Protein AF-A0A2D8BZE7-F1 (afdb_monomer_lite)

Structure (mmCIF, N/CA/C/O backbone):
data_AF-A0A2D8BZE7-F1
#
_entry.id   AF-A0A2D8BZE7-F1
#
loop_
_atom_site.group_PDB
_atom_site.id
_atom_site.type_symbol
_atom_site.label_atom_id
_atom_site.label_alt_id
_atom_site.label_comp_id
_atom_site.label_asym_id
_atom_site.label_entity_id
_atom_site.label_seq_id
_atom_site.pdbx_PDB_ins_code
_atom_site.Cartn_x
_atom_site.Cartn_y
_atom_site.Cartn_z
_atom_site.occupancy
_atom_site.B_iso_or_equiv
_atom_site.auth_seq_id
_atom_site.auth_comp_id
_atom_site.auth_asym_id
_atom_site.auth_atom_id
_atom_site.pdbx_PDB_model_num
ATOM 1 N N . MET A 1 1 ? 3.028 -11.209 28.220 1.00 40.53 1 MET A N 1
ATOM 2 C CA . MET A 1 1 ? 2.449 -10.708 26.955 1.00 40.53 1 MET A CA 1
ATOM 3 C C . MET A 1 1 ? 3.256 -9.480 26.596 1.00 40.53 1 MET A C 1
ATOM 5 O O . MET A 1 1 ? 2.872 -8.373 26.953 1.00 40.53 1 MET A O 1
ATOM 9 N N . ASP A 1 2 ? 4.436 -9.690 26.019 1.00 39.00 2 ASP A N 1
ATOM 10 C CA . ASP A 1 2 ? 5.340 -8.590 25.703 1.00 39.00 2 ASP A CA 1
ATOM 11 C C . ASP A 1 2 ? 4.783 -7.851 24.493 1.00 39.00 2 ASP A C 1
ATOM 13 O O . ASP A 1 2 ? 4.819 -8.329 23.360 1.00 39.00 2 ASP A O 1
ATOM 17 N N . ASN A 1 3 ? 4.179 -6.698 24.765 1.00 48.19 3 AS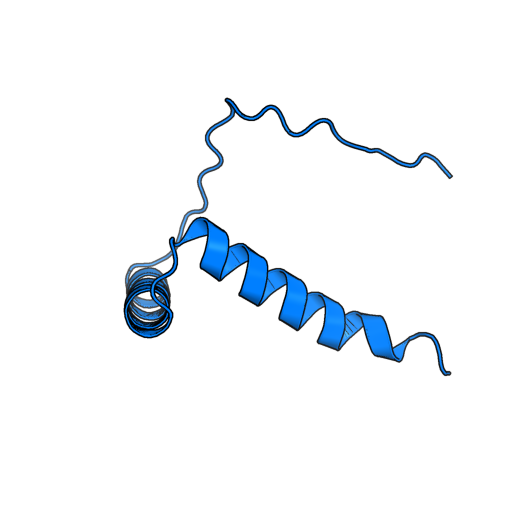N A N 1
ATOM 18 C CA . ASN A 1 3 ? 3.718 -5.772 23.751 1.00 48.19 3 ASN A CA 1
ATOM 19 C C . ASN A 1 3 ? 4.958 -5.122 23.129 1.00 48.19 3 ASN A C 1
ATOM 21 O O . ASN A 1 3 ? 5.424 -4.085 23.599 1.00 48.19 3 ASN A O 1
ATOM 25 N N . ILE A 1 4 ? 5.534 -5.768 22.111 1.00 50.91 4 ILE A N 1
ATOM 26 C CA . ILE A 1 4 ? 6.649 -5.221 21.337 1.00 50.91 4 ILE A CA 1
ATOM 27 C C . ILE A 1 4 ? 6.104 -4.049 20.512 1.00 50.91 4 ILE A C 1
ATOM 29 O O . ILE A 1 4 ? 5.771 -4.181 19.336 1.00 50.91 4 ILE A O 1
ATOM 33 N N . GLN A 1 5 ? 6.015 -2.873 21.129 1.00 55.91 5 GLN A N 1
ATOM 34 C CA . GLN A 1 5 ? 5.987 -1.614 20.398 1.00 55.91 5 GLN A CA 1
ATOM 35 C C . GLN A 1 5 ? 7.393 -1.404 19.835 1.00 55.91 5 GLN A C 1
ATOM 37 O O . GLN A 1 5 ? 8.237 -0.745 20.432 1.00 55.91 5 GLN A O 1
ATOM 42 N N . GLN A 1 6 ? 7.675 -2.051 18.703 1.00 58.09 6 GLN A N 1
ATOM 43 C CA . GLN A 1 6 ? 8.882 -1.790 17.932 1.00 58.09 6 GLN A CA 1
ATOM 44 C C . GLN A 1 6 ? 8.841 -0.316 17.518 1.00 58.09 6 GLN A C 1
ATOM 46 O O . GLN A 1 6 ? 8.055 0.062 16.648 1.00 58.09 6 GLN A O 1
ATOM 51 N N . GLU A 1 7 ? 9.666 0.518 18.153 1.00 55.47 7 GLU A N 1
ATOM 52 C CA . GLU A 1 7 ? 9.899 1.894 17.725 1.00 55.47 7 GLU A CA 1
ATOM 53 C C . GLU A 1 7 ? 10.392 1.864 16.274 1.00 55.47 7 GLU A C 1
ATOM 55 O O . GLU A 1 7 ? 11.542 1.536 15.971 1.00 55.47 7 GLU A O 1
ATOM 60 N N . VAL A 1 8 ? 9.484 2.133 15.333 1.00 57.31 8 VAL A N 1
ATOM 61 C CA . VAL A 1 8 ? 9.809 2.167 13.911 1.00 57.31 8 VAL A CA 1
ATOM 62 C C . VAL A 1 8 ? 10.695 3.384 13.693 1.00 57.31 8 VAL A C 1
ATOM 64 O O . VAL A 1 8 ? 10.199 4.500 13.584 1.00 57.31 8 VAL A O 1
ATOM 67 N N . ASN A 1 9 ? 12.011 3.169 13.634 1.00 63.91 9 ASN A N 1
ATOM 68 C CA . ASN A 1 9 ? 12.970 4.220 13.325 1.00 63.91 9 ASN A CA 1
ATOM 69 C C . ASN A 1 9 ? 12.556 4.905 12.002 1.00 63.91 9 ASN A C 1
ATOM 71 O O . ASN A 1 9 ? 12.634 4.281 10.934 1.00 63.91 9 ASN A O 1
ATOM 75 N N . PRO A 1 10 ? 12.132 6.182 12.030 1.00 62.38 10 PRO A N 1
ATOM 76 C CA . PRO A 1 10 ? 11.573 6.854 10.858 1.00 62.38 10 PRO A CA 1
ATOM 77 C C . PRO A 1 10 ? 12.616 7.071 9.752 1.00 62.38 10 PRO A C 1
ATOM 79 O O . PRO A 1 10 ? 12.261 7.397 8.622 1.00 62.38 10 PRO A O 1
ATOM 82 N N . LYS A 1 11 ? 13.908 6.880 10.055 1.00 61.25 11 LYS A N 1
ATOM 83 C CA . LYS A 1 11 ? 15.019 7.051 9.111 1.00 61.25 11 LYS A CA 1
ATOM 84 C C . LYS A 1 11 ? 15.403 5.770 8.373 1.00 61.25 11 LYS A C 1
ATOM 86 O O . LYS A 1 11 ? 16.133 5.847 7.385 1.00 61.25 11 LYS A O 1
ATOM 91 N N . THR A 1 12 ? 14.931 4.599 8.804 1.00 69.88 12 THR A N 1
ATOM 92 C CA . THR A 1 12 ? 15.184 3.362 8.052 1.00 69.88 12 THR A CA 1
ATOM 93 C C . THR A 1 12 ? 14.309 3.312 6.805 1.00 69.88 12 THR A C 1
ATOM 95 O O . THR A 1 12 ? 13.104 3.077 6.883 1.00 69.88 12 THR A O 1
ATOM 98 N N . ARG A 1 13 ? 14.925 3.517 5.635 1.00 68.69 13 ARG A N 1
ATOM 99 C CA . ARG A 1 13 ? 14.284 3.250 4.343 1.00 68.69 1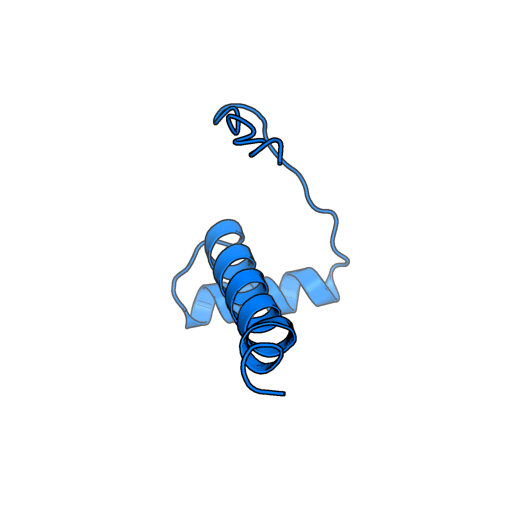3 ARG A CA 1
ATOM 100 C C . ARG A 1 13 ? 13.989 1.755 4.252 1.00 68.69 13 ARG A C 1
ATOM 102 O O . ARG A 1 13 ? 14.910 0.946 4.197 1.00 68.69 13 ARG A O 1
ATOM 109 N N . LYS A 1 14 ? 12.708 1.395 4.249 1.00 71.31 14 LYS A N 1
ATOM 110 C CA . LYS A 1 14 ? 12.256 0.023 4.009 1.00 71.31 14 LYS A CA 1
ATOM 111 C C . LYS A 1 14 ? 11.936 -0.117 2.524 1.00 71.31 14 LYS A C 1
ATOM 113 O O . LYS A 1 14 ? 11.086 0.607 2.011 1.00 71.31 14 LYS A O 1
ATOM 118 N N . SER A 1 15 ? 12.638 -1.019 1.849 1.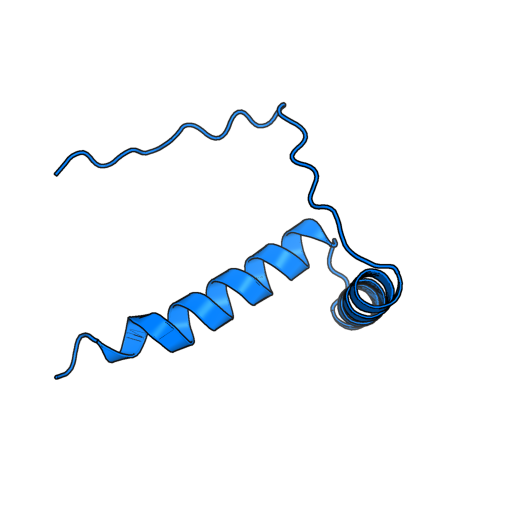00 79.50 15 SER A N 1
ATOM 119 C CA . SER A 1 15 ? 12.411 -1.337 0.438 1.00 79.50 15 SER A CA 1
ATOM 120 C C . SER A 1 15 ? 11.615 -2.632 0.330 1.00 79.50 15 SER A C 1
ATOM 122 O O . SER A 1 15 ? 11.953 -3.614 0.985 1.00 79.50 15 SER A O 1
ATOM 124 N N . LEU A 1 16 ? 10.582 -2.640 -0.512 1.00 85.69 16 LEU A N 1
ATOM 125 C CA . LEU A 1 16 ? 9.862 -3.845 -0.917 1.00 85.69 16 LEU A CA 1
ATOM 126 C C . LEU A 1 16 ? 10.100 -4.051 -2.412 1.00 85.69 16 LEU A C 1
ATOM 128 O O . LEU A 1 16 ? 9.818 -3.156 -3.209 1.00 85.69 16 LEU A O 1
ATOM 132 N N . ALA A 1 17 ? 10.650 -5.205 -2.779 1.00 90.88 17 ALA A N 1
ATOM 133 C CA . ALA A 1 17 ? 10.829 -5.570 -4.177 1.00 90.88 17 ALA A CA 1
ATOM 134 C C . ALA A 1 17 ? 9.502 -6.082 -4.754 1.00 90.88 17 ALA A C 1
ATOM 136 O O . ALA A 1 17 ? 8.819 -6.884 -4.120 1.00 90.88 17 ALA A O 1
ATOM 137 N N . LEU A 1 18 ? 9.155 -5.612 -5.951 1.00 91.56 18 LEU A N 1
ATOM 138 C CA . LEU A 1 18 ? 7.959 -5.993 -6.700 1.00 91.56 18 LEU A CA 1
ATOM 139 C C . LEU A 1 18 ? 8.360 -6.235 -8.156 1.00 91.56 18 LEU A C 1
ATOM 141 O O . LEU A 1 18 ? 9.254 -5.557 -8.668 1.00 91.56 18 LEU A O 1
ATOM 145 N N . ASP A 1 19 ? 7.695 -7.167 -8.832 1.00 96.81 19 ASP A N 1
ATOM 146 C CA . ASP A 1 19 ? 7.819 -7.283 -10.282 1.00 96.81 19 ASP A CA 1
ATOM 147 C C . ASP A 1 19 ? 7.150 -6.087 -10.988 1.00 96.81 19 ASP A C 1
ATOM 149 O O . ASP A 1 19 ? 6.323 -5.371 -10.413 1.00 96.81 19 ASP A O 1
ATOM 153 N N . VAL A 1 20 ? 7.501 -5.872 -12.259 1.00 95.50 20 VAL A N 1
ATOM 154 C CA . VAL A 1 20 ? 7.027 -4.723 -13.052 1.00 95.50 20 VAL A CA 1
ATOM 155 C C . VAL A 1 20 ? 5.503 -4.692 -13.162 1.00 95.50 20 VAL A C 1
ATOM 157 O O . VAL A 1 20 ? 4.898 -3.624 -13.077 1.00 95.50 20 VAL A O 1
ATOM 160 N N . ARG A 1 21 ? 4.860 -5.853 -13.325 1.00 97.62 21 ARG A N 1
ATOM 161 C CA . ARG A 1 21 ? 3.405 -5.924 -13.472 1.00 97.62 21 ARG A CA 1
ATOM 162 C C . ARG A 1 21 ? 2.726 -5.511 -12.169 1.00 97.62 21 ARG A C 1
ATOM 164 O O . ARG A 1 21 ? 1.816 -4.686 -12.200 1.00 97.62 21 ARG A O 1
ATOM 171 N N . THR A 1 22 ? 3.196 -6.020 -11.034 1.00 96.50 22 THR A N 1
ATOM 172 C CA . THR A 1 22 ? 2.676 -5.646 -9.711 1.00 96.50 22 THR A CA 1
ATOM 173 C C . THR A 1 22 ? 2.933 -4.177 -9.385 1.00 96.50 22 THR A C 1
ATOM 175 O O . THR A 1 22 ? 2.046 -3.501 -8.860 1.00 96.50 22 THR A O 1
ATOM 178 N N . TYR A 1 23 ? 4.099 -3.644 -9.757 1.00 96.00 23 TYR A N 1
ATOM 179 C CA . TYR A 1 23 ? 4.392 -2.217 -9.623 1.00 96.00 23 TYR A CA 1
ATOM 180 C C . TYR A 1 23 ? 3.394 -1.348 -10.397 1.00 96.00 23 TYR A C 1
ATOM 182 O O . TYR A 1 23 ? 2.884 -0.374 -9.843 1.00 96.00 23 TYR A O 1
ATOM 190 N N . ASN A 1 24 ? 3.092 -1.704 -11.649 1.00 97.81 24 ASN A N 1
ATOM 191 C CA . ASN A 1 24 ? 2.169 -0.939 -12.489 1.00 97.81 24 ASN A CA 1
ATOM 192 C C . ASN A 1 24 ? 0.749 -0.945 -11.916 1.00 97.81 24 ASN A C 1
ATOM 194 O O . ASN A 1 24 ? 0.149 0.116 -11.778 1.00 97.81 24 ASN A O 1
ATOM 198 N N . MET A 1 25 ? 0.260 -2.105 -11.463 1.00 97.69 25 MET A N 1
ATOM 199 C CA . MET A 1 25 ? -1.040 -2.185 -10.785 1.00 97.69 25 MET A CA 1
ATOM 200 C C . MET A 1 25 ? -1.086 -1.284 -9.542 1.00 97.69 25 MET A C 1
ATOM 202 O O . MET A 1 25 ? -2.050 -0.546 -9.342 1.00 97.69 25 MET A O 1
ATOM 206 N N . LEU A 1 26 ? -0.031 -1.292 -8.718 1.00 96.38 26 LEU A N 1
ATOM 207 C CA . LEU A 1 26 ? 0.051 -0.408 -7.554 1.00 96.38 26 LEU A CA 1
ATOM 208 C C . LEU A 1 26 ? 0.082 1.072 -7.967 1.00 96.38 26 LEU A C 1
ATOM 210 O O . LEU A 1 26 ? -0.560 1.897 -7.317 1.00 96.38 26 LEU A O 1
ATOM 214 N N . GLN A 1 27 ? 0.814 1.418 -9.029 1.00 96.75 27 GLN A N 1
ATOM 215 C CA . GLN A 1 27 ? 0.895 2.780 -9.556 1.00 96.75 27 GLN A CA 1
ATOM 216 C C . GLN A 1 27 ? -0.469 3.288 -10.041 1.00 96.75 27 GLN A C 1
ATOM 218 O O . GLN A 1 27 ? -0.826 4.422 -9.717 1.00 96.75 27 GLN A O 1
ATOM 223 N N . ASP A 1 28 ? -1.239 2.464 -10.750 1.00 98.19 28 ASP A N 1
ATOM 224 C CA . ASP A 1 28 ? -2.572 2.820 -11.245 1.00 98.19 28 ASP A CA 1
ATOM 225 C C . ASP A 1 28 ? -3.540 3.101 -10.090 1.00 98.19 28 ASP A C 1
ATOM 227 O O . ASP A 1 28 ? -4.240 4.117 -10.087 1.00 98.19 28 ASP A O 1
ATOM 231 N N . ILE A 1 29 ? -3.505 2.266 -9.046 1.00 97.62 29 ILE A N 1
ATOM 232 C CA . ILE A 1 29 ? -4.301 2.485 -7.832 1.00 97.62 29 ILE A CA 1
ATOM 233 C C . ILE A 1 29 ? -3.871 3.781 -7.133 1.00 97.62 29 ILE A C 1
ATOM 235 O O . ILE A 1 29 ? -4.719 4.584 -6.751 1.00 97.62 29 ILE A O 1
ATOM 239 N N . CYS A 1 30 ? -2.564 4.027 -6.995 1.00 97.56 30 CYS A N 1
ATOM 240 C CA . CYS A 1 30 ? -2.052 5.259 -6.386 1.00 97.56 30 CYS A CA 1
ATOM 241 C C . CYS A 1 30 ? -2.525 6.512 -7.137 1.00 97.56 30 CYS A C 1
ATOM 243 O O . CYS A 1 30 ? -2.886 7.503 -6.502 1.00 97.56 30 CYS A O 1
ATOM 245 N N . ASN A 1 31 ? -2.542 6.459 -8.473 1.00 97.44 31 ASN A N 1
ATOM 246 C CA . ASN A 1 31 ? -3.013 7.552 -9.320 1.00 97.44 31 ASN A CA 1
ATOM 247 C C . ASN A 1 31 ? -4.510 7.815 -9.113 1.00 97.44 31 ASN A C 1
ATOM 249 O O . ASN A 1 31 ? -4.909 8.969 -8.960 1.00 97.44 31 ASN A O 1
ATOM 253 N N . SER A 1 32 ? -5.319 6.752 -9.064 1.00 98.06 32 SER A N 1
ATOM 254 C CA . SER A 1 32 ? -6.767 6.837 -8.831 1.00 98.06 32 SER A CA 1
ATOM 255 C C . SER A 1 32 ? -7.098 7.396 -7.443 1.00 98.06 32 SER A C 1
ATOM 257 O O . SER A 1 32 ? -7.897 8.318 -7.304 1.00 98.06 32 SER A O 1
ATOM 259 N N . GLU A 1 33 ? -6.439 6.877 -6.406 1.00 96.19 33 GLU A N 1
ATOM 260 C CA . GLU A 1 33 ? -6.707 7.209 -5.001 1.00 96.19 33 GLU A CA 1
ATOM 261 C C . GLU A 1 33 ? -5.974 8.474 -4.520 1.00 96.19 33 GLU A C 1
ATOM 263 O O . GLU A 1 33 ? -6.171 8.908 -3.385 1.00 96.19 33 GLU A O 1
ATOM 268 N N . ARG A 1 34 ? -5.106 9.059 -5.361 1.00 96.50 34 ARG A N 1
ATOM 269 C CA . ARG A 1 34 ? -4.215 10.187 -5.027 1.00 96.50 34 ARG A CA 1
ATOM 270 C C . ARG A 1 34 ? -3.367 9.927 -3.773 1.00 96.50 34 ARG A C 1
ATOM 272 O O . ARG A 1 34 ? -3.216 10.799 -2.919 1.00 96.50 34 ARG A O 1
ATOM 279 N N . ARG A 1 35 ? -2.801 8.721 -3.663 1.00 95.31 35 ARG A N 1
ATOM 280 C CA . ARG A 1 35 ? -1.977 8.281 -2.521 1.00 95.31 35 ARG A CA 1
ATOM 281 C C .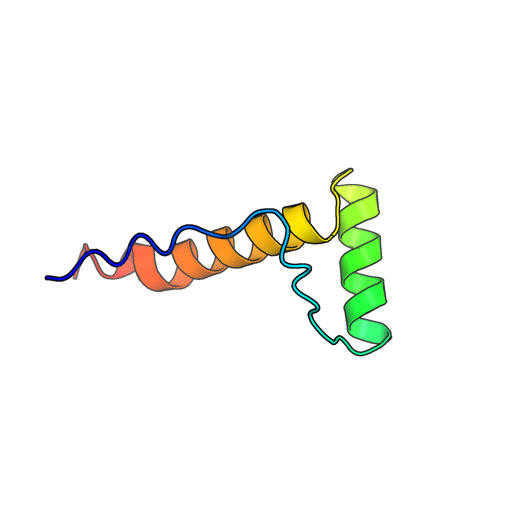 ARG A 1 35 ? -0.546 7.968 -2.932 1.00 95.31 35 ARG A C 1
ATOM 283 O O . ARG A 1 35 ? -0.268 7.611 -4.075 1.00 95.31 35 ARG A O 1
ATOM 290 N N . THR A 1 36 ? 0.375 8.057 -1.974 1.00 94.62 36 THR A N 1
ATOM 291 C CA . THR A 1 36 ? 1.725 7.515 -2.163 1.00 94.62 36 THR A CA 1
ATOM 292 C C . THR A 1 36 ? 1.677 5.984 -2.166 1.00 94.62 36 THR A C 1
ATOM 294 O O . THR A 1 36 ? 0.769 5.381 -1.594 1.00 94.62 36 THR A O 1
ATOM 297 N N . LYS A 1 37 ? 2.685 5.327 -2.752 1.00 93.00 37 LYS A N 1
ATOM 298 C CA . LYS A 1 37 ? 2.778 3.853 -2.750 1.00 93.00 37 LYS A CA 1
ATOM 299 C C . LYS A 1 37 ? 2.800 3.270 -1.342 1.00 93.00 37 LYS A C 1
ATOM 301 O O . LYS A 1 37 ? 2.200 2.231 -1.106 1.00 93.00 37 LYS A O 1
ATOM 306 N N . ILE A 1 38 ? 3.480 3.944 -0.415 1.00 91.88 38 ILE A N 1
ATOM 307 C CA . ILE A 1 38 ? 3.557 3.507 0.980 1.00 91.88 38 ILE A CA 1
ATOM 308 C C . ILE A 1 38 ? 2.186 3.599 1.643 1.00 91.88 38 ILE A C 1
ATOM 310 O O . ILE A 1 38 ? 1.764 2.637 2.278 1.00 91.88 38 ILE A O 1
ATOM 314 N N . ASP A 1 39 ? 1.474 4.711 1.467 1.00 93.56 39 ASP A N 1
ATOM 315 C CA . ASP A 1 39 ? 0.147 4.869 2.066 1.00 93.56 39 ASP A CA 1
ATOM 316 C C . ASP A 1 39 ? -0.862 3.905 1.444 1.00 93.56 39 ASP A C 1
ATOM 318 O O . ASP A 1 39 ? -1.647 3.286 2.158 1.00 93.56 39 ASP A O 1
ATOM 322 N N . GLN A 1 40 ? -0.792 3.697 0.128 1.00 96.25 40 GLN A N 1
ATOM 323 C CA . GLN A 1 40 ? -1.639 2.722 -0.546 1.00 96.25 40 GLN A CA 1
ATOM 324 C C . GLN A 1 40 ? -1.362 1.289 -0.066 1.00 96.25 40 GLN A C 1
ATOM 326 O O . GLN A 1 40 ? -2.306 0.539 0.172 1.00 96.25 40 GLN A O 1
ATOM 331 N N . LEU A 1 41 ? -0.094 0.906 0.127 1.00 94.19 41 LEU A N 1
ATOM 332 C CA . LEU A 1 41 ? 0.262 -0.402 0.689 1.00 94.19 41 LEU A CA 1
ATOM 333 C C . LEU A 1 41 ? -0.269 -0.576 2.115 1.00 94.19 41 LEU A C 1
ATOM 335 O O . LEU A 1 41 ? -0.804 -1.637 2.422 1.00 94.19 41 LEU A O 1
ATOM 339 N N . LYS A 1 42 ? -0.178 0.454 2.968 1.00 93.19 42 LYS A N 1
ATOM 340 C CA . LYS A 1 42 ? -0.748 0.411 4.325 1.00 93.19 42 LYS A CA 1
ATOM 341 C C . LYS A 1 42 ? -2.249 0.139 4.290 1.00 93.19 42 LYS A C 1
ATOM 343 O O . LYS A 1 42 ? -2.697 -0.794 4.942 1.00 93.19 42 LYS A O 1
ATOM 348 N N . VAL A 1 43 ? -2.998 0.877 3.466 1.00 95.88 43 VAL A N 1
ATOM 349 C CA . VAL A 1 43 ? -4.454 0.696 3.325 1.00 95.88 43 VAL A CA 1
ATOM 350 C C . VAL A 1 43 ? -4.801 -0.716 2.852 1.00 95.88 43 VAL A C 1
ATOM 352 O O . VAL A 1 43 ? -5.713 -1.335 3.397 1.00 95.88 43 VAL A O 1
ATOM 355 N N . LEU A 1 44 ? -4.081 -1.244 1.854 1.00 95.19 44 LEU A N 1
ATOM 356 C CA . LEU A 1 44 ? -4.306 -2.605 1.353 1.00 95.19 44 LEU A CA 1
ATOM 357 C C . LEU A 1 44 ? -4.043 -3.656 2.439 1.00 95.19 44 LEU A C 1
ATOM 359 O O . LEU A 1 44 ? -4.867 -4.545 2.631 1.00 95.19 44 LEU A O 1
ATOM 363 N N . ILE A 1 45 ? -2.936 -3.524 3.174 1.00 94.88 45 ILE A N 1
ATOM 364 C CA . ILE A 1 45 ? -2.564 -4.444 4.257 1.00 94.88 45 ILE A CA 1
ATOM 365 C C . ILE A 1 45 ? -3.573 -4.375 5.408 1.00 94.88 45 ILE A C 1
ATOM 367 O O . ILE A 1 45 ? -4.032 -5.413 5.874 1.00 94.88 45 ILE A O 1
ATOM 371 N N . GLU A 1 46 ? -3.947 -3.176 5.860 1.00 94.81 46 GLU A N 1
ATOM 372 C CA . GLU A 1 46 ? -4.907 -2.980 6.954 1.00 94.81 46 GLU A CA 1
ATOM 373 C C . GLU A 1 46 ? -6.290 -3.528 6.600 1.00 94.81 46 GLU A C 1
ATOM 375 O O . GLU A 1 46 ? -6.918 -4.208 7.416 1.00 94.81 46 GLU A O 1
ATOM 380 N N . ARG A 1 47 ? -6.757 -3.271 5.370 1.00 95.06 47 ARG A N 1
ATOM 381 C CA . ARG A 1 47 ? -8.032 -3.788 4.865 1.00 95.06 47 ARG A CA 1
ATOM 382 C C . ARG A 1 47 ? -8.037 -5.312 4.840 1.00 95.06 47 ARG A C 1
ATOM 384 O O . ARG A 1 47 ? -8.984 -5.913 5.344 1.00 95.06 47 ARG A O 1
ATOM 391 N N . GLU A 1 48 ? -6.998 -5.918 4.274 1.00 95.94 48 GLU A N 1
ATOM 392 C CA . GLU A 1 48 ? -6.897 -7.373 4.164 1.00 95.94 48 GLU A CA 1
ATOM 393 C C . GLU A 1 48 ? -6.768 -8.023 5.547 1.00 95.94 48 GLU A C 1
ATOM 395 O O . GLU A 1 48 ? -7.496 -8.957 5.871 1.00 95.94 48 GLU A O 1
ATOM 400 N N . HIS A 1 49 ? -5.927 -7.469 6.427 1.00 95.19 49 HIS A N 1
ATOM 401 C CA . HIS A 1 49 ? -5.788 -7.943 7.803 1.00 95.19 49 HIS A CA 1
ATOM 402 C C . HIS A 1 49 ? -7.118 -7.869 8.563 1.00 95.19 49 HIS A C 1
ATOM 404 O O . HIS A 1 49 ? -7.509 -8.821 9.236 1.00 95.19 49 HIS A O 1
ATOM 410 N N . LYS A 1 50 ? -7.853 -6.756 8.445 1.00 93.44 50 LYS A N 1
ATOM 411 C CA . LYS A 1 50 ? -9.187 -6.638 9.043 1.00 93.44 50 LYS A CA 1
ATOM 412 C C . LYS A 1 50 ? -10.131 -7.704 8.485 1.00 93.44 50 LYS A C 1
ATOM 414 O O . LYS A 1 50 ? -10.824 -8.340 9.270 1.00 93.44 50 LYS A O 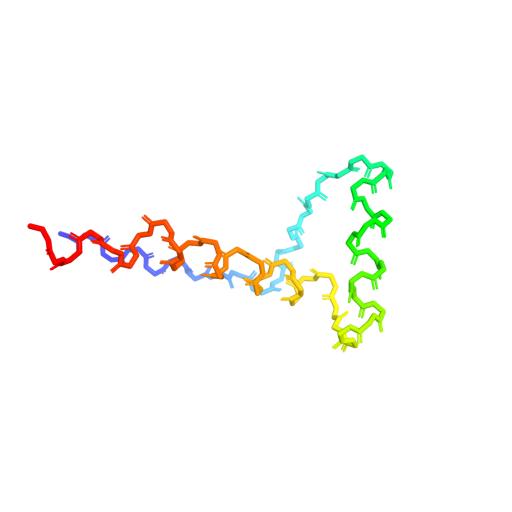1
ATOM 419 N N . SER A 1 51 ? -10.130 -7.932 7.173 1.00 93.12 51 SER A N 1
ATOM 420 C CA . SER A 1 51 ? -10.960 -8.968 6.547 1.00 93.12 51 SER A CA 1
ATOM 421 C C . SER A 1 51 ? -10.653 -10.366 7.091 1.00 93.12 51 SER A C 1
ATOM 423 O O . SER A 1 51 ? -11.569 -11.123 7.382 1.00 93.12 51 SER A O 1
ATOM 425 N N . LEU A 1 52 ? -9.375 -10.707 7.261 1.00 93.50 52 LEU A N 1
ATOM 426 C CA . LEU A 1 52 ? -8.951 -12.051 7.664 1.00 93.50 52 LEU A CA 1
ATOM 427 C C . LEU A 1 52 ? -9.078 -12.317 9.172 1.00 93.50 52 LEU A C 1
ATOM 429 O O . LEU A 1 52 ? -9.268 -13.463 9.583 1.00 93.50 52 LEU A O 1
ATOM 433 N N . PHE A 1 53 ? -8.941 -11.282 10.007 1.00 92.62 53 PHE A N 1
ATOM 434 C CA . PHE A 1 53 ? -8.809 -11.447 11.460 1.00 92.62 53 PHE A CA 1
ATOM 435 C C . PHE A 1 53 ? -9.915 -10.779 12.287 1.00 92.62 53 PHE A C 1
ATOM 437 O O . PHE A 1 53 ? -10.021 -11.073 13.476 1.00 92.62 53 PHE A O 1
ATOM 444 N N . SER A 1 54 ? -10.776 -9.938 11.701 1.00 79.94 54 SER A N 1
ATOM 445 C CA . SER A 1 54 ? -11.892 -9.316 12.435 1.00 79.94 54 SER A CA 1
ATOM 446 C C . SER A 1 54 ? -13.076 -10.265 12.666 1.00 79.94 54 SER A C 1
ATOM 448 O O . SER A 1 54 ? -13.882 -9.995 13.551 1.00 79.94 54 SER A O 1
ATOM 450 N N . GLU A 1 55 ? -13.188 -11.371 11.922 1.00 60.47 55 GLU A N 1
ATOM 451 C CA . GLU A 1 55 ? -14.278 -12.356 12.072 1.00 60.47 55 GLU A CA 1
ATOM 452 C C . GLU A 1 55 ? -13.987 -13.457 13.108 1.00 60.47 55 GLU A C 1
ATOM 454 O O . GLU A 1 55 ? -14.882 -14.211 13.474 1.00 60.47 55 GLU A O 1
ATOM 459 N N . ARG A 1 56 ? -12.769 -13.534 13.664 1.00 58.28 56 ARG A N 1
ATOM 460 C CA . ARG A 1 56 ? -12.414 -14.554 14.675 1.00 58.28 56 ARG A CA 1
ATOM 461 C C . ARG A 1 56 ? -12.915 -14.264 16.096 1.00 58.28 56 ARG A C 1
ATOM 463 O O . ARG A 1 56 ? -12.652 -15.057 16.990 1.00 58.28 56 ARG A O 1
ATOM 470 N N . VAL A 1 57 ? -13.599 -13.142 16.324 1.00 55.50 57 VAL A N 1
ATOM 471 C CA . VAL A 1 57 ? -14.050 -12.714 17.666 1.00 55.50 57 VAL A CA 1
ATOM 472 C C . VAL A 1 57 ? -15.511 -13.105 17.954 1.00 55.50 57 VAL A C 1
ATOM 474 O O . VAL A 1 57 ? -15.965 -12.955 19.081 1.00 55.50 57 VAL A O 1
ATOM 477 N N . ASN A 1 58 ? -16.236 -13.667 16.979 1.00 49.69 58 ASN A N 1
ATOM 478 C CA . ASN A 1 58 ? -17.655 -14.029 17.128 1.00 49.69 58 ASN A CA 1
ATOM 479 C C . ASN A 1 58 ? -17.954 -15.520 16.865 1.00 49.69 58 ASN A C 1
ATOM 481 O O . ASN A 1 58 ? -19.075 -15.844 16.474 1.00 49.69 58 ASN A O 1
ATOM 485 N N . ALA A 1 59 ? -16.975 -16.412 17.051 1.00 44.41 59 ALA A N 1
ATOM 486 C CA . ALA A 1 59 ? -17.156 -17.864 16.957 1.00 44.41 59 ALA A CA 1
ATOM 487 C C . ALA A 1 59 ? -16.911 -18.537 18.310 1.00 44.41 59 ALA A C 1
ATOM 489 O O . ALA A 1 59 ? -15.924 -18.151 18.977 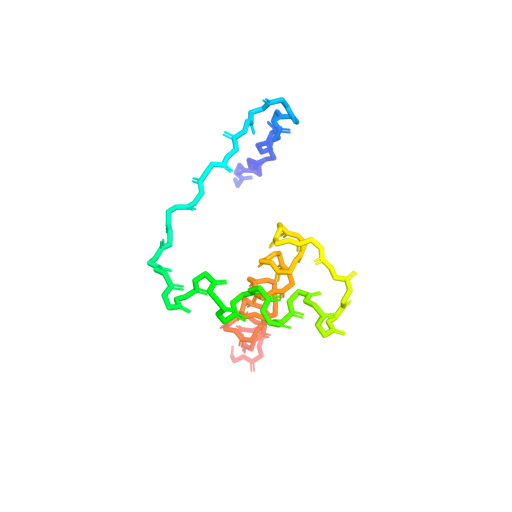1.00 44.41 59 ALA A O 1
#

Secondary structure (DSSP, 8-state):
---------TT--------HHHHHHHHHHHHHHT--HHHHHHHHHHHHHHHHHGGGG--

Radius of gyration: 15.18 Å; chains: 1; bounding box: 33×28×40 Å

Foldseek 3Di:
DDPPPPPPPPPDDDDDDDDPVVVVVLVVVCVVVVHDSVVSVVVVVVVVCCVVPVVPPPD

pLDDT: mean 82.08, std 18.75, range [39.0, 98.19]

Sequence (59 aa):
MDNIQQEVNPKTRKSLALDVRTYNMLQDICNSERRTKIDQLKVLIEREHKSLFSERVNA